Protein AF-A0A2V8GSB1-F1 (afdb_monomer)

Radius of gyration: 21.41 Å; Cα contacts (8 Å, |Δi|>4): 140; chains: 1; bounding box: 48×32×61 Å

Sequence (162 aa):
MVLPYHRTDVRKLPGDKEDLVLDALGRLAVAPGDYAVPHAGSQAGMRDPAFIAKATKGPLAFMTLAPGSAPSMGPSLGMWFIYCLLASICLGLMTWYIVGPGQPFSYVFHIAGFMAFLAYGGALPQMSIWYRRRWATTLKSLFDSVIYGAVTGAAFGWLWPQ

Secondary structure (DSSP, 8-state):
--SGGGGGSSPPPPHHHHHHHHHHHHHHTPPSEEEEES--SSTTGGG-HHHHHHHHHS--EEEEE--------HHHHHHHHHHHHHHHHHHHHHHHHHH-TT--HHHHHHHHHHHHHHHHHTTHHHHHHHH---HHHHHHHHHHHHHHHHHHHHHHHHS---

pLDDT: mean 94.84, std 4.61, range [59.75, 98.44]

Foldseek 3Di:
DVDCPCVPQDDDDDPVVVVVVVVVCVVVVDDFDKDWVPDLVDPVSVPDPVSVVRVVVDDTAIDGGDDDDDDDCVVVVVVVVVLVVVLLVVLLVVLCVVPNAPDALVVQLVSSLVSQLCSQQVCLVVCCVPRVRDVVSSVVSSVVSNVRSNVSSNVCSVPGHD

Structure (mmCIF, N/CA/C/O backbone):
data_AF-A0A2V8GSB1-F1
#
_entry.id   AF-A0A2V8GSB1-F1
#
loop_
_atom_site.group_PDB
_atom_site.id
_atom_site.type_symbol
_atom_site.label_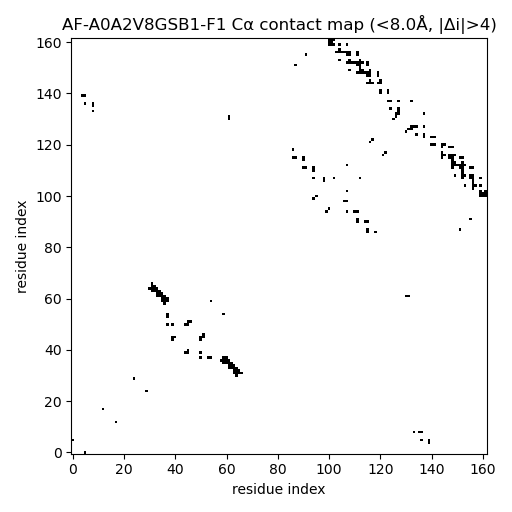atom_id
_atom_site.label_alt_id
_atom_site.label_comp_id
_atom_site.label_asym_id
_atom_site.label_entity_id
_atom_site.label_seq_id
_atom_site.pdbx_PDB_ins_code
_atom_site.Cartn_x
_atom_site.Cartn_y
_atom_site.Cartn_z
_atom_site.occupancy
_atom_site.B_iso_or_equiv
_atom_site.auth_seq_id
_atom_site.auth_comp_id
_atom_site.auth_asym_id
_atom_site.auth_atom_id
_atom_site.pdbx_PDB_model_num
ATOM 1 N N . MET A 1 1 ? -9.080 7.995 -4.048 1.00 59.75 1 MET A N 1
ATOM 2 C CA . MET A 1 1 ? -8.438 9.160 -3.407 1.00 59.75 1 MET A CA 1
ATOM 3 C C . MET A 1 1 ? -9.453 10.285 -3.337 1.00 59.75 1 MET A C 1
ATOM 5 O O . MET A 1 1 ? -9.700 10.931 -4.346 1.00 59.75 1 MET A O 1
ATOM 9 N N . VAL A 1 2 ? -10.103 10.458 -2.185 1.00 66.19 2 VAL A N 1
ATOM 10 C CA . VAL A 1 2 ? -11.072 11.553 -1.976 1.00 66.19 2 VAL A CA 1
ATOM 11 C C . VAL A 1 2 ? -10.340 12.896 -1.876 1.00 66.19 2 VAL A C 1
ATOM 13 O O . VAL A 1 2 ? -10.848 13.927 -2.305 1.00 66.19 2 VAL A O 1
ATOM 16 N N . LEU A 1 3 ? -9.103 12.868 -1.373 1.00 77.75 3 LEU A N 1
ATOM 17 C CA . LEU A 1 3 ? -8.285 14.052 -1.167 1.00 77.75 3 LEU A CA 1
ATOM 18 C C . LEU A 1 3 ? -7.387 14.332 -2.393 1.00 77.75 3 LEU A C 1
ATOM 20 O O . LEU A 1 3 ? -6.804 13.408 -2.973 1.00 77.75 3 LEU A O 1
ATOM 24 N N . PRO A 1 4 ? -7.245 15.604 -2.816 1.00 88.12 4 PRO A N 1
ATOM 25 C CA . PRO A 1 4 ? -6.633 15.958 -4.098 1.00 88.12 4 PRO A CA 1
ATOM 26 C C . PRO A 1 4 ? -5.105 15.808 -4.131 1.00 88.12 4 PRO A C 1
ATOM 28 O O . PRO A 1 4 ? -4.509 15.886 -5.206 1.00 88.12 4 PRO A O 1
ATOM 31 N N . TYR A 1 5 ? -4.443 15.574 -2.994 1.00 90.25 5 TYR A N 1
ATOM 32 C CA . TYR A 1 5 ? -2.980 15.500 -2.938 1.00 90.25 5 TYR A CA 1
ATOM 33 C C . TYR A 1 5 ? -2.386 14.256 -3.613 1.00 90.25 5 TYR A C 1
ATOM 35 O O . TYR A 1 5 ? -1.178 14.214 -3.848 1.00 90.25 5 TYR A O 1
ATOM 43 N N . HIS A 1 6 ? -3.208 13.288 -4.018 1.00 92.44 6 HIS A N 1
ATOM 44 C CA . HIS A 1 6 ? -2.775 12.123 -4.795 1.00 92.44 6 HIS A CA 1
ATOM 45 C C . HIS A 1 6 ? -2.749 12.339 -6.315 1.00 92.44 6 HIS A C 1
ATOM 47 O O . HIS A 1 6 ? -2.264 11.480 -7.047 1.00 92.44 6 HIS A O 1
ATOM 53 N N . ARG A 1 7 ? -3.188 13.503 -6.819 1.00 90.62 7 ARG A N 1
ATOM 54 C CA . ARG A 1 7 ? -3.173 13.824 -8.264 1.00 90.62 7 ARG A CA 1
ATOM 55 C C . ARG A 1 7 ? -1.790 13.712 -8.917 1.00 90.62 7 ARG A C 1
ATOM 57 O O . ARG A 1 7 ? -1.696 13.587 -10.129 1.00 90.62 7 ARG A O 1
ATOM 64 N N . THR A 1 8 ? -0.722 13.780 -8.123 1.00 90.94 8 THR A N 1
ATOM 65 C CA . THR A 1 8 ? 0.677 13.739 -8.583 1.00 90.94 8 THR A CA 1
ATOM 66 C C . THR A 1 8 ? 1.385 12.417 -8.289 1.00 90.94 8 THR A C 1
ATOM 68 O O . THR A 1 8 ? 2.612 12.337 -8.398 1.00 90.94 8 THR A O 1
ATOM 71 N N . ASP A 1 9 ? 0.640 11.388 -7.882 1.00 92.31 9 ASP A N 1
ATOM 72 C CA . ASP A 1 9 ? 1.213 10.083 -7.552 1.00 92.31 9 ASP A CA 1
ATOM 73 C C . ASP A 1 9 ? 1.620 9.292 -8.787 1.00 92.31 9 ASP A C 1
ATOM 75 O O . ASP A 1 9 ? 2.671 8.652 -8.795 1.00 92.31 9 ASP A O 1
ATOM 79 N N . VAL A 1 10 ? 0.811 9.389 -9.840 1.00 90.69 10 VAL A N 1
ATOM 80 C CA . VAL A 1 10 ? 1.119 8.852 -11.161 1.00 90.69 10 VAL A CA 1
ATOM 81 C C . VAL A 1 10 ? 1.433 10.032 -12.067 1.00 90.69 10 VAL A C 1
ATOM 83 O O . VAL A 1 10 ? 0.648 10.973 -12.181 1.00 90.69 10 VAL A O 1
ATOM 86 N N . ARG A 1 11 ? 2.618 10.020 -12.676 1.00 90.50 11 ARG A N 1
ATOM 87 C CA . ARG A 1 11 ? 3.040 11.087 -13.586 1.00 90.50 11 ARG A CA 1
ATOM 88 C C . ARG A 1 11 ? 2.522 10.792 -14.984 1.00 90.50 11 ARG A C 1
ATOM 90 O O . ARG A 1 11 ? 2.728 9.694 -15.488 1.00 90.50 11 ARG A O 1
ATOM 97 N N . LYS A 1 12 ? 1.930 11.802 -15.618 1.00 91.94 12 LYS A N 1
ATOM 98 C CA . LYS A 1 12 ? 1.620 11.757 -17.046 1.00 91.94 12 LYS A CA 1
ATOM 99 C C . LYS A 1 12 ? 2.923 11.717 -17.856 1.00 91.94 12 LYS A C 1
ATOM 101 O O . LYS A 1 12 ? 3.864 12.454 -17.539 1.00 91.94 12 LYS A O 1
ATOM 106 N N . LEU A 1 13 ? 2.974 10.872 -18.883 1.00 93.25 13 LEU A N 1
ATOM 107 C CA . LEU A 1 13 ? 4.030 10.931 -19.892 1.00 93.25 13 LEU A CA 1
ATOM 108 C C . LEU A 1 13 ? 3.836 12.174 -20.786 1.00 93.25 13 LEU A C 1
ATOM 110 O O . LEU A 1 13 ? 2.708 12.632 -20.969 1.00 93.25 13 LEU A O 1
ATOM 114 N N . PRO A 1 14 ? 4.911 12.766 -21.334 1.00 92.44 14 PRO A N 1
ATOM 115 C CA . PRO A 1 14 ? 4.780 13.744 -22.415 1.00 92.44 14 PRO A CA 1
ATOM 116 C C . PRO A 1 14 ? 3.960 13.156 -23.572 1.00 92.44 14 PRO A C 1
ATOM 118 O O . PRO A 1 14 ? 4.099 11.968 -23.852 1.00 92.44 14 PRO A O 1
ATOM 121 N N . GLY A 1 15 ? 3.104 13.963 -24.209 1.00 83.50 15 GLY A N 1
ATOM 122 C CA . GLY A 1 15 ? 2.068 13.461 -25.126 1.00 83.50 15 GLY A CA 1
ATOM 123 C C . GLY A 1 15 ? 2.613 12.624 -26.286 1.00 83.50 15 GLY A C 1
ATOM 124 O O . GLY A 1 15 ? 2.160 11.508 -26.496 1.00 83.50 15 GLY A O 1
ATOM 125 N N . ASP A 1 16 ? 3.666 13.102 -26.949 1.00 88.69 16 ASP A N 1
ATOM 126 C CA . ASP A 1 16 ? 4.372 12.379 -28.015 1.00 88.69 16 ASP A CA 1
ATOM 127 C C . ASP A 1 16 ? 4.934 11.021 -27.559 1.00 88.69 16 ASP A C 1
ATOM 129 O O . ASP A 1 16 ? 5.047 10.093 -28.353 1.00 88.69 16 ASP A O 1
ATOM 133 N N . LYS A 1 17 ? 5.266 10.875 -26.272 1.00 94.12 17 LYS A N 1
ATOM 134 C CA . LYS A 1 17 ? 5.811 9.636 -25.697 1.00 94.12 17 LYS A CA 1
ATOM 135 C C . LYS A 1 17 ? 4.731 8.674 -25.212 1.00 94.12 17 LYS A C 1
ATOM 137 O O . LYS A 1 17 ? 4.995 7.478 -25.159 1.00 94.12 17 LYS A O 1
ATOM 142 N N . GLU A 1 18 ? 3.561 9.174 -24.822 1.00 94.31 18 GLU A N 1
ATOM 143 C CA . GLU A 1 18 ? 2.437 8.352 -24.361 1.00 94.31 18 GLU A CA 1
ATOM 144 C C . GLU A 1 18 ? 1.945 7.438 -25.489 1.00 94.31 18 GLU A C 1
ATOM 146 O O . GLU A 1 18 ? 1.948 6.216 -25.330 1.00 94.31 18 GLU A O 1
ATOM 151 N N . ASP A 1 19 ? 1.658 8.018 -26.657 1.00 93.81 19 ASP A N 1
ATOM 152 C CA . ASP A 1 19 ? 1.192 7.271 -27.828 1.00 93.81 19 ASP A CA 1
ATOM 153 C C . ASP A 1 19 ? 2.249 6.281 -28.334 1.00 93.81 19 ASP A C 1
ATOM 155 O O . ASP A 1 19 ? 1.924 5.138 -28.652 1.00 93.81 19 ASP A O 1
ATOM 159 N N . LEU A 1 20 ? 3.531 6.672 -28.336 1.00 95.25 20 LEU A N 1
ATOM 160 C CA . LEU A 1 20 ? 4.634 5.781 -28.714 1.00 95.25 20 LEU A CA 1
ATOM 161 C C . LEU A 1 20 ? 4.755 4.567 -27.783 1.00 95.25 20 LEU A C 1
ATOM 163 O O . LEU A 1 20 ? 5.029 3.461 -28.247 1.00 95.25 20 LEU A O 1
ATOM 167 N N . VAL A 1 21 ? 4.564 4.752 -26.473 1.00 94.06 21 VAL A N 1
ATOM 168 C CA . VAL A 1 21 ? 4.600 3.644 -25.506 1.00 94.06 21 VAL A CA 1
ATOM 169 C C . VAL A 1 21 ? 3.400 2.719 -25.702 1.00 94.06 21 VAL A C 1
ATOM 171 O O . VAL A 1 21 ? 3.578 1.501 -25.706 1.00 94.06 21 VAL A O 1
ATOM 174 N N . LEU A 1 22 ? 2.199 3.273 -25.892 1.00 92.44 22 LEU A N 1
ATOM 175 C CA . LEU A 1 22 ? 0.986 2.485 -26.118 1.00 92.44 22 LEU A CA 1
ATOM 176 C C . LEU A 1 22 ? 1.065 1.671 -27.415 1.00 92.44 22 LEU A C 1
ATOM 178 O O . LEU A 1 22 ? 0.799 0.469 -27.395 1.00 92.44 22 LEU A O 1
ATOM 182 N N . ASP A 1 23 ? 1.484 2.293 -28.518 1.00 93.50 23 ASP A N 1
ATOM 183 C CA . ASP A 1 23 ? 1.664 1.624 -29.809 1.00 93.50 23 ASP A CA 1
ATOM 184 C C . ASP A 1 23 ? 2.729 0.520 -29.726 1.00 93.50 23 ASP A C 1
ATOM 186 O O . ASP A 1 23 ? 2.488 -0.602 -30.172 1.00 93.50 23 ASP A O 1
ATOM 190 N N . ALA A 1 24 ? 3.870 0.776 -29.075 1.00 94.25 24 ALA A N 1
ATOM 191 C CA . ALA A 1 24 ? 4.904 -0.239 -28.887 1.00 94.25 24 ALA A CA 1
ATOM 192 C C . ALA A 1 24 ? 4.410 -1.437 -28.059 1.00 94.25 24 ALA A C 1
ATOM 194 O O . ALA A 1 24 ? 4.621 -2.582 -28.460 1.00 94.25 24 ALA A O 1
ATOM 195 N N . LEU A 1 25 ? 3.734 -1.201 -26.928 1.00 93.25 25 LEU A N 1
ATOM 196 C CA . LEU A 1 25 ? 3.184 -2.276 -26.092 1.00 93.25 25 LEU A CA 1
ATOM 197 C C . LEU A 1 25 ? 2.105 -3.079 -26.831 1.00 93.25 25 LEU A C 1
ATOM 199 O O . LEU A 1 25 ? 2.086 -4.305 -26.727 1.00 93.25 25 LEU A O 1
ATOM 203 N N . GLY A 1 26 ? 1.259 -2.403 -27.615 1.00 91.44 26 GLY A N 1
ATOM 204 C CA . GLY A 1 26 ? 0.250 -3.041 -28.458 1.00 91.44 26 GLY A CA 1
ATOM 205 C C . GLY A 1 26 ? 0.867 -3.918 -29.549 1.00 91.44 26 GLY A C 1
ATOM 206 O O . GLY A 1 26 ? 0.489 -5.079 -29.686 1.00 91.44 26 GLY A O 1
ATOM 207 N N . ARG A 1 27 ? 1.867 -3.404 -30.280 1.00 95.31 27 ARG A N 1
ATOM 208 C CA . ARG A 1 27 ? 2.577 -4.148 -31.339 1.00 95.31 27 ARG A CA 1
ATOM 209 C C . ARG A 1 27 ? 3.349 -5.349 -30.809 1.00 95.31 27 ARG A C 1
ATOM 211 O O . ARG A 1 27 ? 3.380 -6.387 -31.460 1.00 95.31 27 ARG A O 1
ATOM 218 N N . LEU A 1 28 ? 3.984 -5.204 -29.646 1.00 95.19 28 LEU A N 1
ATOM 219 C CA . LEU A 1 28 ? 4.719 -6.289 -28.994 1.00 95.19 28 LEU A CA 1
ATOM 220 C C . LEU A 1 28 ? 3.790 -7.331 -28.357 1.00 95.19 28 LEU A C 1
ATOM 222 O O . LEU A 1 28 ? 4.275 -8.391 -27.968 1.00 95.19 28 LEU A O 1
ATOM 226 N N . ALA A 1 29 ? 2.487 -7.035 -28.249 1.00 92.12 29 ALA A N 1
ATOM 227 C CA . ALA A 1 29 ? 1.466 -7.913 -27.684 1.00 92.12 29 ALA A CA 1
ATOM 228 C C . ALA A 1 29 ? 1.872 -8.502 -26.318 1.00 92.12 29 ALA A C 1
ATOM 230 O O . ALA A 1 29 ? 1.669 -9.687 -26.045 1.00 92.12 29 ALA A O 1
ATOM 231 N N . VAL A 1 30 ? 2.469 -7.672 -25.454 1.00 91.75 30 VAL A N 1
ATOM 232 C CA . VAL A 1 30 ? 2.860 -8.097 -24.103 1.00 91.75 30 VAL A CA 1
ATOM 233 C C . VAL A 1 30 ? 1.594 -8.370 -23.294 1.00 91.75 30 VAL A C 1
ATOM 235 O O . VAL A 1 30 ? 0.724 -7.506 -23.180 1.00 91.75 30 VAL A O 1
ATOM 238 N N . ALA A 1 31 ? 1.481 -9.579 -22.747 1.00 93.94 31 ALA A N 1
ATOM 239 C CA . ALA A 1 31 ? 0.321 -9.977 -21.959 1.00 93.94 31 ALA A CA 1
ATOM 240 C C . ALA A 1 31 ? 0.178 -9.130 -20.673 1.00 93.94 31 ALA A C 1
ATOM 242 O O . ALA A 1 31 ? 1.163 -8.587 -20.170 1.00 93.94 31 ALA A O 1
ATOM 243 N N . PRO A 1 32 ? -1.036 -9.023 -20.102 1.00 95.75 32 PRO A N 1
ATOM 244 C CA . PRO A 1 32 ? -1.217 -8.475 -18.762 1.00 95.75 32 PRO A CA 1
ATOM 245 C C . PRO A 1 32 ? -0.385 -9.235 -17.720 1.00 95.75 32 PRO A C 1
ATOM 247 O O . PRO A 1 32 ? -0.303 -10.463 -17.763 1.00 95.75 32 PRO A O 1
ATOM 250 N N . GLY A 1 33 ? 0.202 -8.511 -16.769 1.00 96.56 33 GLY A N 1
ATOM 251 C CA . GLY A 1 33 ? 1.069 -9.087 -15.743 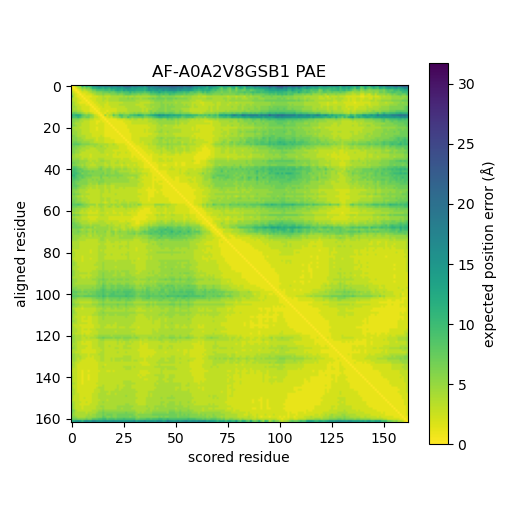1.00 96.56 33 GLY A CA 1
ATOM 252 C C . GLY A 1 33 ? 2.024 -8.079 -15.111 1.00 96.56 33 GLY A C 1
ATOM 253 O O . GLY A 1 33 ? 2.018 -6.895 -15.454 1.00 96.56 33 GLY A O 1
ATOM 254 N N . ASP A 1 34 ? 2.857 -8.570 -14.196 1.00 96.62 34 ASP A N 1
ATOM 255 C CA . ASP A 1 34 ? 3.897 -7.796 -13.521 1.00 96.62 34 ASP A CA 1
ATOM 256 C C . ASP A 1 34 ? 5.274 -8.115 -14.104 1.00 96.62 34 ASP A C 1
ATOM 258 O O . ASP A 1 34 ? 5.688 -9.272 -14.192 1.00 96.62 34 ASP A O 1
ATOM 262 N N . TYR A 1 35 ? 6.003 -7.071 -14.488 1.00 95.50 35 TYR A N 1
ATOM 263 C CA . TYR A 1 35 ? 7.269 -7.188 -15.197 1.00 95.50 35 TYR A CA 1
ATOM 264 C C . TYR A 1 35 ? 8.356 -6.347 -14.537 1.00 95.50 35 TYR A C 1
ATOM 266 O O . TYR A 1 35 ? 8.128 -5.204 -14.138 1.00 95.50 35 TYR A O 1
ATOM 274 N N . ALA A 1 36 ? 9.574 -6.890 -14.511 1.00 95.62 36 ALA A N 1
ATOM 275 C CA . ALA A 1 36 ? 10.796 -6.117 -14.323 1.00 95.62 36 ALA A CA 1
ATOM 276 C C . ALA A 1 36 ? 11.555 -6.057 -15.651 1.00 95.62 36 ALA A C 1
ATOM 278 O O . ALA A 1 36 ? 11.685 -7.065 -16.343 1.00 95.62 36 ALA A O 1
ATOM 279 N N . VAL A 1 37 ? 12.078 -4.893 -16.020 1.00 94.69 37 VAL A N 1
ATOM 280 C CA . VAL A 1 37 ? 12.854 -4.723 -17.252 1.00 94.69 37 VAL A CA 1
ATOM 281 C C . VAL A 1 37 ? 14.144 -3.967 -16.928 1.00 94.69 37 VAL A C 1
ATOM 283 O O . VAL A 1 37 ? 14.053 -2.807 -16.527 1.00 94.69 37 VAL A O 1
ATOM 286 N N . PRO A 1 38 ? 15.332 -4.589 -17.099 1.00 95.50 38 PRO A N 1
ATOM 287 C CA . PRO A 1 38 ? 15.540 -6.011 -17.412 1.00 95.50 38 PRO A CA 1
ATOM 288 C C . PRO A 1 38 ? 15.164 -6.948 -16.244 1.00 95.50 38 PRO A C 1
ATOM 290 O O . PRO A 1 38 ? 15.272 -6.570 -15.080 1.00 95.50 38 PRO A O 1
ATOM 293 N N . HIS A 1 39 ? 14.788 -8.194 -16.558 1.00 95.56 39 HIS A N 1
ATOM 294 C CA . HIS A 1 39 ? 14.555 -9.266 -15.581 1.00 95.56 39 HIS A CA 1
ATOM 295 C C . HIS A 1 39 ? 15.745 -10.237 -15.556 1.00 95.56 39 HIS A C 1
ATOM 297 O O . HIS A 1 39 ? 16.204 -10.668 -16.612 1.00 95.56 39 HIS A O 1
ATOM 303 N N . ALA A 1 40 ? 16.230 -10.601 -14.367 1.00 94.88 40 ALA A N 1
ATOM 304 C CA . ALA A 1 40 ? 17.400 -11.474 -14.206 1.00 94.88 40 ALA A CA 1
ATOM 305 C C . ALA A 1 40 ? 17.108 -12.970 -14.439 1.00 94.88 40 ALA A C 1
ATOM 307 O O . ALA A 1 40 ? 18.028 -13.768 -14.583 1.00 94.88 40 ALA A O 1
ATOM 308 N N . GLY A 1 41 ? 15.836 -13.378 -14.427 1.00 95.06 41 GLY A N 1
ATOM 309 C CA . GLY A 1 41 ? 15.389 -14.766 -14.633 1.00 95.06 41 GLY A CA 1
ATOM 310 C C . GLY A 1 41 ? 15.619 -15.689 -13.433 1.00 95.06 41 GLY A C 1
ATOM 311 O O . GLY A 1 41 ? 14.825 -16.589 -13.191 1.00 95.06 41 GLY A O 1
ATOM 312 N N . SER A 1 42 ? 16.669 -15.448 -12.651 1.00 95.69 42 SER A N 1
ATOM 313 C CA . SER A 1 42 ? 16.981 -16.173 -11.421 1.00 95.69 42 SER A CA 1
ATOM 314 C C . SER A 1 42 ? 17.854 -15.327 -10.493 1.00 95.69 42 SER A C 1
ATOM 316 O O . SER A 1 42 ? 18.425 -14.312 -10.899 1.00 95.69 42 SER A O 1
ATOM 318 N N . GLN A 1 43 ? 18.021 -15.780 -9.248 1.00 93.00 43 GLN A N 1
ATOM 319 C CA . GLN A 1 43 ? 18.960 -15.167 -8.307 1.00 93.00 43 GLN A CA 1
ATOM 320 C C . GLN A 1 43 ? 20.411 -15.211 -8.823 1.00 93.00 43 GLN A C 1
ATOM 322 O O . GLN A 1 43 ? 21.167 -14.266 -8.608 1.00 93.00 43 GLN A O 1
ATOM 327 N N . ALA A 1 44 ? 20.798 -16.277 -9.535 1.00 95.38 44 ALA A N 1
ATOM 328 C CA . ALA A 1 44 ? 22.122 -16.384 -10.147 1.00 95.38 44 ALA A CA 1
ATOM 329 C C . ALA A 1 44 ? 22.309 -15.350 -11.271 1.00 95.38 44 ALA A C 1
ATOM 331 O O . ALA A 1 44 ? 23.342 -14.684 -11.323 1.00 95.38 44 ALA A O 1
ATOM 332 N N . GLY A 1 45 ? 21.280 -15.143 -12.101 1.00 96.12 45 GLY A N 1
ATOM 333 C CA . GLY A 1 45 ? 21.298 -14.155 -13.184 1.00 96.12 45 GLY A CA 1
ATOM 334 C C . GLY A 1 45 ? 21.482 -12.712 -12.703 1.00 96.12 45 GLY A C 1
ATOM 335 O O . GLY A 1 45 ? 22.003 -11.884 -13.439 1.00 96.12 45 GLY A O 1
ATOM 336 N N . MET A 1 46 ? 21.154 -12.399 -11.442 1.00 93.88 46 MET A N 1
ATOM 337 C CA . MET A 1 46 ? 21.399 -11.063 -10.876 1.00 93.88 46 MET A CA 1
ATOM 338 C C . MET A 1 46 ? 22.889 -10.723 -10.748 1.00 93.88 46 MET A C 1
ATOM 340 O O . MET A 1 46 ? 23.234 -9.548 -10.630 1.00 93.88 46 MET A O 1
ATOM 344 N N . ARG A 1 47 ? 23.765 -11.735 -10.745 1.00 96.00 47 ARG A N 1
ATOM 345 C CA . ARG A 1 47 ? 25.225 -11.576 -10.668 1.00 96.00 47 ARG A CA 1
ATOM 346 C C . ARG A 1 47 ? 25.903 -11.636 -12.035 1.00 96.00 47 ARG A C 1
ATOM 348 O O . ARG A 1 47 ? 27.110 -11.428 -12.103 1.00 96.00 47 ARG A O 1
ATOM 355 N N . ASP A 1 48 ? 25.155 -11.926 -13.099 1.00 97.25 48 ASP A N 1
ATOM 356 C CA . ASP A 1 48 ? 25.693 -11.979 -14.455 1.00 97.25 48 ASP A CA 1
ATOM 357 C C . ASP A 1 48 ? 26.167 -10.575 -14.884 1.00 97.25 48 ASP A C 1
ATOM 359 O O . ASP A 1 48 ? 25.362 -9.633 -14.893 1.00 97.25 48 ASP A O 1
ATOM 363 N N . PRO A 1 49 ? 27.448 -10.404 -15.267 1.00 97.56 49 PRO A N 1
ATOM 364 C CA . PRO A 1 49 ? 27.961 -9.139 -15.781 1.00 97.56 49 PRO A CA 1
ATOM 365 C C . PRO A 1 49 ? 27.139 -8.567 -16.943 1.00 97.56 49 PRO A C 1
ATOM 367 O O . PRO A 1 49 ? 26.988 -7.348 -17.032 1.00 97.56 49 PRO A O 1
ATOM 370 N N . ALA A 1 50 ? 26.560 -9.411 -17.805 1.00 96.31 50 ALA A N 1
ATOM 371 C CA . ALA A 1 50 ? 25.723 -8.957 -18.914 1.00 96.31 50 ALA A CA 1
ATOM 372 C C . ALA A 1 50 ? 24.397 -8.355 -18.421 1.00 96.31 50 ALA A C 1
ATOM 374 O O . ALA A 1 50 ? 23.976 -7.293 -18.896 1.00 96.31 50 ALA A O 1
ATOM 375 N N . PHE A 1 51 ? 23.761 -8.986 -17.428 1.00 96.81 51 PHE A N 1
ATOM 376 C CA . PHE A 1 51 ? 22.580 -8.431 -16.768 1.00 96.81 51 PHE A CA 1
ATOM 377 C C . PHE A 1 51 ? 22.908 -7.107 -16.069 1.00 96.81 51 PHE A C 1
ATOM 379 O O . PHE A 1 51 ? 22.197 -6.121 -16.272 1.00 96.81 51 PHE A O 1
ATOM 386 N N . ILE A 1 52 ? 24.008 -7.051 -15.310 1.00 96.88 52 ILE A N 1
ATOM 387 C CA . ILE A 1 52 ? 24.454 -5.837 -14.611 1.00 96.88 52 ILE A CA 1
ATOM 388 C C . ILE A 1 52 ? 24.723 -4.706 -15.607 1.00 96.88 52 ILE A C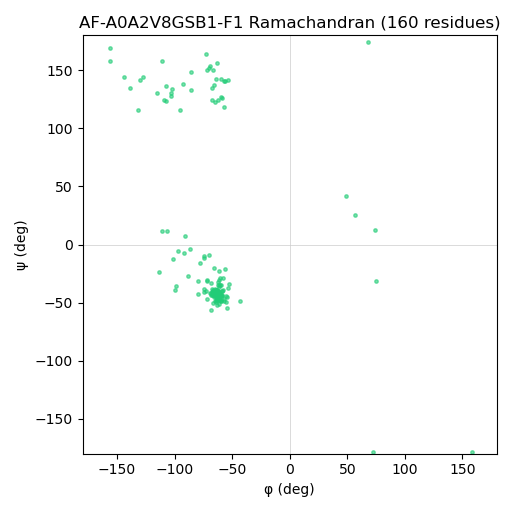 1
ATOM 390 O O . ILE A 1 52 ? 24.269 -3.582 -15.386 1.00 96.88 52 ILE A O 1
ATOM 394 N N . ALA A 1 53 ? 25.394 -4.986 -16.727 1.00 97.38 53 ALA A N 1
ATOM 395 C CA . ALA A 1 53 ? 25.651 -4.000 -17.773 1.00 97.38 53 ALA A CA 1
ATOM 396 C C . ALA A 1 53 ? 24.343 -3.480 -18.393 1.00 97.38 53 ALA A C 1
ATOM 398 O O . ALA A 1 53 ? 24.167 -2.270 -18.551 1.00 97.38 53 ALA A O 1
ATOM 399 N N . LYS A 1 54 ? 23.386 -4.374 -18.683 1.00 97.06 54 LYS A N 1
ATOM 400 C CA . LYS A 1 54 ? 22.068 -4.005 -19.224 1.00 97.06 54 LYS A CA 1
ATOM 401 C C . LYS A 1 54 ? 21.253 -3.166 -18.235 1.00 97.06 54 LYS A C 1
ATOM 403 O O . LYS A 1 54 ? 20.681 -2.154 -18.631 1.00 97.06 54 LYS A O 1
ATOM 408 N N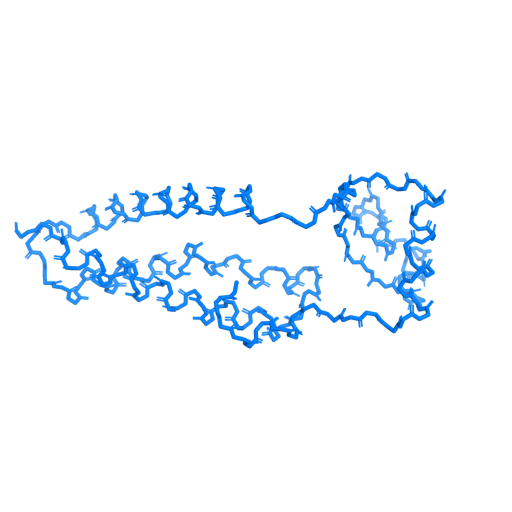 . ALA A 1 55 ? 21.223 -3.552 -16.960 1.00 95.75 55 ALA A N 1
ATOM 409 C CA . ALA A 1 55 ? 20.519 -2.822 -15.906 1.00 95.75 55 ALA A CA 1
ATOM 410 C C . ALA A 1 55 ? 21.157 -1.451 -15.629 1.00 95.75 55 ALA A C 1
ATOM 412 O O . ALA A 1 55 ? 20.438 -0.470 -15.452 1.00 95.75 55 ALA A O 1
ATOM 413 N N . THR A 1 56 ? 22.491 -1.376 -15.651 1.00 96.25 56 THR A N 1
ATOM 414 C CA . THR A 1 56 ? 23.255 -0.128 -15.491 1.00 96.25 56 THR A CA 1
ATOM 415 C C . THR A 1 56 ? 23.021 0.829 -16.657 1.00 96.25 56 THR A C 1
ATOM 417 O O . THR A 1 56 ? 22.830 2.021 -16.431 1.00 96.25 56 THR A O 1
ATOM 420 N N . LYS A 1 57 ? 22.978 0.323 -17.900 1.00 97.25 57 LYS A N 1
ATOM 421 C CA . LYS A 1 57 ? 22.615 1.126 -19.081 1.00 97.25 57 LYS A CA 1
ATOM 422 C C . LYS A 1 57 ? 21.187 1.672 -18.974 1.00 97.25 57 LYS A C 1
ATOM 424 O O . LYS A 1 57 ? 20.929 2.803 -19.379 1.00 97.25 57 LYS A O 1
ATOM 429 N N . GLY A 1 58 ? 20.287 0.875 -18.402 1.00 93.75 58 GLY A N 1
ATOM 430 C CA . GLY A 1 58 ? 18.926 1.267 -18.073 1.00 93.75 58 GLY A CA 1
ATOM 431 C C . GLY A 1 58 ? 17.991 1.430 -19.284 1.00 93.75 58 GLY A C 1
ATOM 432 O O . GLY A 1 58 ? 18.391 1.202 -20.429 1.00 93.75 58 GLY A O 1
ATOM 433 N N . PRO A 1 59 ? 16.729 1.822 -19.030 1.00 93.44 59 PRO A N 1
ATOM 434 C CA . PRO A 1 59 ? 16.144 2.020 -17.701 1.00 93.44 59 PRO A CA 1
ATOM 435 C C . PRO A 1 59 ? 15.938 0.693 -16.949 1.00 93.44 59 PRO A C 1
ATOM 437 O O . PRO A 1 59 ? 15.732 -0.347 -17.567 1.00 93.44 59 PRO A O 1
ATOM 440 N N . LEU A 1 60 ? 15.972 0.747 -15.613 1.00 93.44 60 LEU A N 1
ATOM 441 C CA . LEU A 1 60 ? 15.441 -0.318 -14.758 1.00 93.44 60 LEU A CA 1
ATOM 442 C C . LEU A 1 60 ? 14.012 0.058 -14.357 1.00 93.44 60 LEU A C 1
ATOM 444 O O . LEU A 1 60 ? 13.813 1.057 -13.662 1.00 93.44 60 LEU A O 1
ATOM 448 N N . ALA A 1 61 ? 13.038 -0.734 -14.791 1.00 94.12 61 ALA A N 1
ATOM 449 C CA . ALA A 1 61 ? 11.620 -0.475 -14.583 1.00 94.12 61 ALA A CA 1
ATOM 450 C C . ALA A 1 61 ? 10.912 -1.682 -13.962 1.00 94.12 61 ALA A C 1
ATOM 452 O O . ALA A 1 61 ? 11.205 -2.822 -14.312 1.00 94.12 61 ALA A O 1
ATOM 453 N N . PHE A 1 62 ? 9.948 -1.401 -13.088 1.00 95.44 62 PHE A N 1
ATOM 454 C CA . PHE A 1 62 ? 8.923 -2.344 -12.653 1.00 95.44 62 PHE A CA 1
ATOM 455 C C . PHE A 1 62 ? 7.580 -1.812 -13.140 1.00 95.44 62 PHE A C 1
ATOM 457 O O . PHE A 1 62 ? 7.296 -0.625 -12.962 1.00 95.44 62 PHE A O 1
ATOM 464 N N . MET A 1 63 ? 6.786 -2.653 -13.790 1.00 93.94 63 MET A N 1
ATOM 465 C CA . MET A 1 63 ? 5.526 -2.239 -14.398 1.00 93.94 63 MET A CA 1
ATOM 466 C C . MET A 1 63 ? 4.473 -3.331 -14.278 1.00 93.94 63 MET A C 1
ATOM 468 O O . MET A 1 63 ? 4.782 -4.511 -14.416 1.00 93.94 63 MET A O 1
ATOM 472 N N . THR A 1 64 ? 3.233 -2.903 -14.077 1.00 95.56 64 THR A N 1
ATOM 473 C CA . THR A 1 64 ? 2.047 -3.755 -14.121 1.00 95.56 64 THR A CA 1
ATOM 474 C C . THR A 1 64 ? 1.267 -3.394 -15.376 1.00 95.56 64 THR A C 1
ATOM 476 O O . THR A 1 64 ? 0.925 -2.226 -15.577 1.00 95.56 64 THR A O 1
ATOM 479 N N . LEU A 1 65 ? 0.993 -4.383 -16.219 1.00 94.94 65 LEU A N 1
ATOM 480 C CA . LEU A 1 65 ? 0.147 -4.249 -17.398 1.00 94.94 65 LEU A CA 1
ATOM 481 C C . LEU A 1 65 ? -1.219 -4.862 -17.103 1.00 94.94 65 LEU A C 1
ATOM 483 O O . LEU A 1 65 ? -1.314 -5.992 -16.629 1.00 94.94 65 LEU A O 1
ATOM 487 N N . ALA A 1 66 ? -2.275 -4.113 -17.401 1.00 92.81 66 ALA A N 1
ATOM 488 C CA . ALA A 1 66 ? -3.654 -4.558 -17.261 1.00 92.81 66 ALA A CA 1
ATOM 489 C C . ALA A 1 66 ? -4.301 -4.733 -18.645 1.00 92.81 66 ALA A C 1
ATOM 491 O O . ALA A 1 66 ? -3.850 -4.107 -19.610 1.00 92.81 66 ALA A O 1
ATOM 492 N N . PRO A 1 67 ? -5.370 -5.541 -18.764 1.00 90.88 67 PRO A N 1
ATOM 493 C CA . PRO A 1 67 ? -6.158 -5.595 -19.988 1.00 90.88 67 PRO A CA 1
ATOM 494 C C . PRO A 1 67 ? -6.703 -4.212 -20.367 1.00 90.88 67 PRO A C 1
ATOM 496 O O . PRO A 1 67 ? -7.164 -3.454 -19.506 1.00 90.88 67 PRO A O 1
ATOM 499 N N . GLY A 1 68 ? -6.699 -3.904 -21.666 1.00 89.88 68 GLY A N 1
ATOM 500 C CA . GLY A 1 68 ? -7.340 -2.699 -22.188 1.00 89.88 68 GLY A CA 1
ATOM 501 C C . GLY A 1 68 ? -8.833 -2.694 -21.856 1.00 89.88 68 GLY A C 1
ATOM 502 O O . GLY A 1 68 ? -9.538 -3.665 -22.122 1.00 89.88 68 GLY A O 1
ATOM 503 N N . SER A 1 69 ? -9.316 -1.614 -21.243 1.00 89.38 69 SER A N 1
ATOM 504 C CA . SER A 1 69 ? -10.718 -1.468 -20.844 1.00 89.38 69 SER A CA 1
ATOM 505 C C . SER A 1 69 ? -11.111 0.003 -20.719 1.00 89.38 69 SER A C 1
ATOM 507 O O . SER A 1 69 ? -10.261 0.878 -20.541 1.00 89.38 69 SER A O 1
ATOM 509 N N . ALA A 1 70 ? -12.414 0.281 -20.812 1.00 92.62 70 ALA A N 1
ATOM 510 C CA . ALA A 1 70 ? -12.937 1.593 -20.455 1.00 92.62 70 ALA A CA 1
ATOM 511 C C . ALA A 1 70 ? -12.716 1.849 -18.949 1.00 92.62 70 ALA A C 1
ATOM 513 O O . ALA A 1 70 ? -12.883 0.919 -18.152 1.00 92.62 70 ALA A O 1
ATOM 514 N N . PRO A 1 71 ? -12.386 3.086 -18.528 1.00 88.75 71 PRO A N 1
ATOM 515 C CA . PRO A 1 71 ? -12.187 3.393 -17.117 1.00 88.75 71 PRO A CA 1
ATOM 516 C C . PRO A 1 71 ? -13.430 3.052 -16.287 1.00 88.75 71 PRO A C 1
ATOM 518 O O 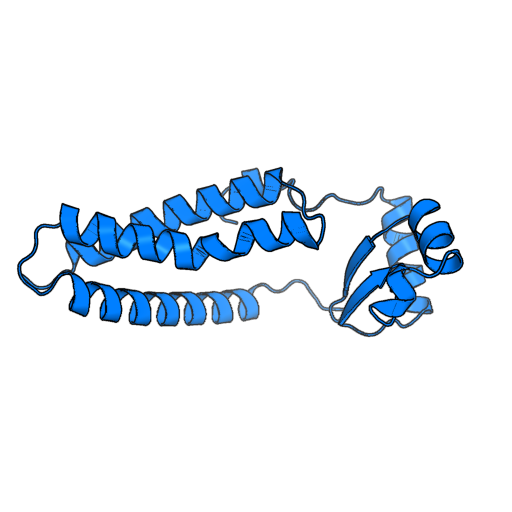. PRO A 1 71 ? -14.501 3.623 -16.485 1.00 88.75 71 PRO A O 1
ATOM 521 N N . SER A 1 72 ? -13.283 2.136 -15.331 1.00 92.81 72 SER A N 1
ATOM 522 C CA . SER A 1 72 ? -14.333 1.781 -14.377 1.00 92.81 72 SER A CA 1
ATOM 523 C C . SER A 1 72 ? -13.745 1.607 -12.985 1.00 92.81 72 SER A C 1
ATOM 525 O O . SER A 1 72 ? -12.709 0.970 -12.804 1.00 92.81 72 SER A O 1
ATOM 527 N N . MET A 1 73 ? -14.421 2.176 -11.988 1.00 91.56 73 MET A N 1
ATOM 528 C CA . MET A 1 73 ? -14.035 2.053 -10.579 1.00 91.56 73 MET A CA 1
ATOM 529 C C . MET A 1 73 ? -14.873 1.025 -9.812 1.00 91.56 73 MET A C 1
ATOM 531 O O . MET A 1 73 ? -14.501 0.660 -8.700 1.00 91.56 73 MET A O 1
ATOM 535 N N . GLY A 1 74 ? -15.988 0.554 -10.383 1.00 94.25 74 GLY A N 1
ATOM 536 C CA . GLY A 1 74 ? -16.966 -0.293 -9.688 1.00 94.25 74 GLY A CA 1
ATOM 537 C C . GLY A 1 74 ? -16.357 -1.553 -9.058 1.00 94.25 74 GLY A C 1
ATOM 538 O O . GLY A 1 74 ? -16.476 -1.722 -7.844 1.00 94.25 74 GLY A O 1
ATOM 539 N N . PRO A 1 75 ? -15.644 -2.401 -9.827 1.00 93.62 75 PRO A N 1
ATOM 540 C CA . PRO A 1 75 ? -15.019 -3.611 -9.289 1.00 93.62 75 PRO A CA 1
ATOM 541 C C . PRO A 1 75 ? -14.022 -3.323 -8.161 1.00 93.62 75 PRO A C 1
ATOM 543 O O . PRO A 1 75 ? -14.052 -3.979 -7.122 1.00 93.62 75 PRO A O 1
ATOM 546 N N . SER A 1 76 ? -13.178 -2.300 -8.327 1.00 93.75 76 SER A N 1
ATOM 547 C CA . SER A 1 76 ? -12.194 -1.900 -7.316 1.00 93.75 76 SER A CA 1
ATOM 548 C C . SER A 1 76 ? -12.851 -1.417 -6.025 1.00 93.75 76 SER A C 1
ATOM 550 O O . SER A 1 76 ? -12.378 -1.752 -4.944 1.00 93.75 76 SER A O 1
ATOM 552 N N . LEU A 1 77 ? -13.954 -0.667 -6.115 1.00 95.38 77 LEU A N 1
ATOM 553 C CA . LEU A 1 77 ? -14.712 -0.219 -4.944 1.00 95.38 77 LEU A CA 1
ATOM 554 C C . LEU A 1 77 ? -15.401 -1.385 -4.223 1.00 95.38 77 LEU A C 1
ATOM 556 O O . LEU A 1 77 ? -15.405 -1.417 -2.995 1.00 95.38 77 LEU A O 1
ATOM 560 N N . GLY A 1 78 ? -15.928 -2.362 -4.967 1.00 97.50 78 GLY A N 1
ATOM 561 C CA . GLY A 1 78 ? -16.485 -3.587 -4.389 1.00 97.50 78 GLY A CA 1
ATOM 562 C C . GLY A 1 78 ? -15.433 -4.407 -3.638 1.00 97.50 78 GLY A C 1
ATOM 563 O O . GLY A 1 78 ? -15.641 -4.769 -2.481 1.00 97.50 78 GLY A O 1
ATOM 564 N N . MET A 1 79 ? -14.266 -4.635 -4.253 1.00 97.25 79 MET A N 1
ATOM 565 C CA . MET A 1 79 ? -13.140 -5.312 -3.594 1.00 97.25 79 MET A CA 1
ATOM 566 C C . MET A 1 79 ? -12.648 -4.541 -2.365 1.00 97.25 79 MET A C 1
ATOM 568 O O . MET A 1 79 ? -12.380 -5.146 -1.330 1.00 97.25 79 MET A O 1
ATOM 572 N N . TRP A 1 80 ? -12.580 -3.209 -2.452 1.00 96.31 80 TRP A N 1
ATOM 573 C CA . TRP A 1 80 ? -12.207 -2.352 -1.328 1.00 96.31 80 TRP A CA 1
ATOM 574 C C . TRP A 1 80 ? -13.184 -2.474 -0.156 1.00 96.31 80 TRP A C 1
ATOM 576 O O . TRP A 1 80 ? -12.756 -2.617 0.984 1.00 96.31 80 TRP A O 1
ATOM 586 N N . PHE A 1 81 ? -14.491 -2.482 -0.425 1.00 96.81 81 PHE A N 1
ATOM 587 C CA . PHE A 1 81 ? -15.510 -2.674 0.606 1.00 96.81 81 PHE A CA 1
ATOM 588 C C . PHE A 1 81 ? -15.359 -4.022 1.325 1.00 96.81 81 PHE A C 1
ATOM 590 O O . PHE A 1 81 ? -15.331 -4.061 2.556 1.00 96.81 81 PHE A O 1
ATOM 597 N N . ILE A 1 82 ? -15.204 -5.116 0.569 1.00 98.19 82 ILE A N 1
ATOM 598 C CA . ILE A 1 82 ? -14.998 -6.460 1.135 1.00 98.19 82 ILE A CA 1
ATOM 599 C C . ILE A 1 82 ? -13.728 -6.488 1.990 1.00 98.19 82 ILE A C 1
ATOM 601 O O . ILE A 1 82 ? -13.740 -7.010 3.104 1.00 98.19 82 ILE A O 1
ATOM 605 N N . TYR A 1 83 ? -12.645 -5.890 1.497 1.00 97.12 83 TYR A N 1
ATOM 606 C CA . TYR A 1 83 ? -11.392 -5.778 2.233 1.00 97.12 83 TYR A CA 1
ATOM 607 C C . TYR A 1 83 ? -11.563 -5.016 3.558 1.00 97.12 83 TYR A C 1
ATOM 609 O O . TYR A 1 83 ? -11.145 -5.521 4.599 1.00 97.12 83 TYR A O 1
ATOM 617 N N . CYS A 1 84 ? -12.233 -3.858 3.551 1.00 96.50 84 CYS A N 1
ATOM 618 C CA . CYS A 1 84 ? -12.523 -3.099 4.771 1.00 96.50 84 CYS A CA 1
ATOM 619 C C . CYS A 1 84 ? -13.348 -3.918 5.775 1.00 96.50 84 CYS A C 1
ATOM 621 O O . CYS A 1 84 ? -13.074 -3.864 6.975 1.00 96.50 84 CYS A O 1
ATOM 623 N N . LEU A 1 85 ? -14.329 -4.697 5.305 1.00 97.50 85 LEU A N 1
ATOM 624 C CA . LEU A 1 85 ? -15.145 -5.559 6.162 1.00 97.50 85 LEU A CA 1
ATOM 625 C C . LEU A 1 85 ? -14.301 -6.657 6.822 1.00 97.50 85 LEU A C 1
ATOM 627 O O . LEU A 1 85 ? -14.350 -6.813 8.039 1.00 97.50 85 LEU A O 1
ATOM 631 N N . LEU A 1 86 ? -13.496 -7.380 6.039 1.00 98.06 86 LEU A N 1
ATOM 632 C CA . LEU A 1 86 ? -12.613 -8.432 6.552 1.00 98.06 86 LEU A CA 1
ATOM 633 C C . LEU A 1 86 ? -11.588 -7.880 7.546 1.00 98.06 86 LEU A C 1
ATOM 635 O O . LEU A 1 86 ? -11.412 -8.448 8.623 1.00 98.06 86 LEU A O 1
ATOM 639 N N . ALA A 1 87 ? -10.959 -6.747 7.219 1.00 96.88 87 ALA A N 1
ATOM 640 C CA . ALA A 1 87 ? -10.052 -6.059 8.128 1.00 96.88 87 ALA A CA 1
ATOM 641 C C . ALA A 1 87 ? -10.767 -5.707 9.440 1.00 96.88 87 ALA A C 1
ATOM 643 O O . ALA A 1 87 ? -10.276 -6.047 10.512 1.00 96.88 87 ALA A O 1
ATOM 644 N N . SER A 1 88 ? -11.959 -5.110 9.366 1.00 96.94 88 SER A N 1
ATOM 645 C CA . SER A 1 88 ? -12.744 -4.719 10.544 1.00 96.94 88 SER A CA 1
ATOM 646 C C . SER A 1 88 ? -13.144 -5.918 11.407 1.00 96.94 88 SER A C 1
ATOM 648 O O . SER A 1 88 ? -13.043 -5.839 12.626 1.00 96.94 88 SER A O 1
ATOM 650 N N . ILE A 1 89 ? -13.527 -7.051 10.810 1.00 97.94 89 ILE A N 1
ATOM 651 C CA . ILE A 1 89 ? -13.832 -8.283 11.554 1.00 97.94 89 ILE A CA 1
ATOM 652 C C . ILE A 1 89 ? -12.596 -8.769 12.321 1.00 97.94 89 ILE A C 1
ATOM 654 O O . ILE A 1 89 ? -12.674 -8.985 13.530 1.00 97.94 89 ILE A O 1
ATOM 658 N N . CYS A 1 90 ? -11.446 -8.896 11.653 1.00 97.69 90 CYS A N 1
ATOM 659 C CA . CYS A 1 90 ? -10.200 -9.319 12.298 1.00 97.69 90 CYS A CA 1
ATOM 660 C C . CYS A 1 90 ? -9.793 -8.366 13.430 1.00 97.69 90 CYS A C 1
ATOM 662 O O . CYS A 1 90 ? -9.437 -8.810 14.521 1.00 97.69 90 CYS A O 1
ATOM 664 N N . LEU A 1 91 ? -9.884 -7.058 13.184 1.00 97.06 91 LEU A N 1
ATOM 665 C CA . LEU A 1 91 ? -9.595 -6.022 14.172 1.00 97.06 91 LEU A CA 1
ATOM 666 C C . LEU A 1 91 ? -10.527 -6.119 15.377 1.00 97.06 91 LEU A C 1
ATOM 668 O O . LEU A 1 91 ? -10.050 -6.067 16.506 1.00 97.06 91 LEU A O 1
ATOM 672 N N . GLY A 1 92 ? -11.829 -6.297 15.155 1.00 96.88 92 GLY A N 1
ATOM 673 C CA . GLY A 1 92 ? -12.814 -6.460 16.220 1.00 96.88 92 GLY A CA 1
ATOM 674 C C . GLY A 1 92 ? -12.544 -7.696 17.073 1.00 96.88 92 GLY A C 1
ATOM 675 O O . GLY A 1 92 ? -12.531 -7.589 18.295 1.00 96.88 92 GLY A O 1
ATOM 676 N N . LEU A 1 93 ? -12.238 -8.838 16.447 1.00 97.56 93 LEU A N 1
ATOM 677 C CA . LEU A 1 93 ? -11.889 -10.076 17.154 1.00 97.56 93 LEU A CA 1
ATOM 678 C C . LEU A 1 93 ? -10.627 -9.917 18.012 1.00 97.56 93 LEU A C 1
ATOM 680 O O . LEU A 1 93 ? -10.620 -10.306 19.179 1.00 97.56 93 LEU A O 1
ATOM 684 N N . MET A 1 94 ? -9.570 -9.319 17.456 1.00 97.31 94 MET A N 1
ATOM 685 C CA . MET A 1 94 ? -8.328 -9.082 18.197 1.00 97.31 94 MET A CA 1
ATOM 686 C C . MET A 1 94 ? -8.524 -8.058 19.316 1.00 97.31 94 MET A C 1
ATOM 688 O O . MET A 1 94 ? -8.081 -8.285 20.438 1.00 97.31 94 MET A O 1
ATOM 692 N N . THR A 1 95 ? -9.231 -6.960 19.039 1.00 96.69 9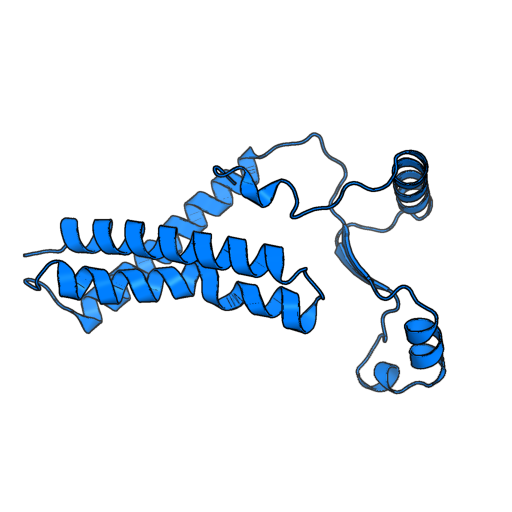5 THR A N 1
ATOM 693 C CA . THR A 1 95 ? -9.545 -5.943 20.053 1.00 96.69 95 THR A CA 1
ATOM 694 C C . THR A 1 95 ? -10.365 -6.568 21.176 1.00 96.69 95 THR A C 1
ATOM 696 O O . THR A 1 95 ? -10.064 -6.329 22.336 1.00 96.69 95 THR A O 1
ATOM 699 N N . TRP A 1 96 ? -11.336 -7.430 20.862 1.00 96.69 96 TRP A N 1
ATOM 700 C CA . TRP A 1 96 ? -12.166 -8.103 21.862 1.00 96.69 96 TRP A CA 1
ATOM 701 C C . TRP A 1 96 ? -11.326 -8.974 22.788 1.00 96.69 96 TRP A C 1
ATOM 703 O O . TRP A 1 96 ? -11.457 -8.880 24.004 1.00 96.69 96 TRP A O 1
ATOM 713 N N . TYR A 1 97 ? -10.422 -9.768 22.214 1.00 96.81 97 TYR A N 1
ATOM 714 C CA . TYR A 1 97 ? -9.531 -10.637 22.975 1.00 96.81 97 TYR A CA 1
ATOM 715 C C . TYR A 1 97 ? -8.544 -9.864 23.866 1.00 96.81 97 TYR A C 1
ATOM 717 O O . TYR A 1 97 ? -8.255 -10.297 24.977 1.00 96.81 97 TYR A O 1
ATOM 725 N N . ILE A 1 98 ? -8.024 -8.729 23.390 1.00 96.19 98 ILE A N 1
ATOM 726 C CA . ILE A 1 98 ? -7.032 -7.920 24.118 1.00 96.19 98 ILE A CA 1
ATOM 727 C C . ILE A 1 98 ? -7.692 -7.047 25.192 1.00 96.19 98 ILE A C 1
ATOM 729 O O . ILE A 1 98 ? -7.150 -6.896 26.284 1.00 96.19 98 ILE A O 1
ATOM 733 N N . VAL A 1 99 ? -8.825 -6.430 24.860 1.00 96.25 99 VAL A N 1
ATOM 734 C CA . VAL A 1 99 ? -9.425 -5.335 25.631 1.00 96.25 99 VAL A CA 1
ATOM 735 C C . VAL A 1 99 ? -10.564 -5.831 26.526 1.00 96.25 99 VAL A C 1
ATOM 737 O O . VAL A 1 99 ? -10.670 -5.392 27.667 1.00 96.25 99 VAL A O 1
ATOM 740 N N . GLY A 1 100 ? -11.393 -6.765 26.052 1.00 94.56 100 GLY A N 1
ATOM 741 C CA . GLY A 1 100 ? -12.611 -7.195 26.748 1.00 94.56 100 GLY A CA 1
ATOM 742 C C . GLY A 1 100 ? -13.708 -6.111 26.818 1.00 94.56 100 GLY A C 1
ATOM 743 O O . GLY A 1 100 ? -13.498 -4.980 26.371 1.00 94.56 100 GLY A O 1
ATOM 744 N N . PRO A 1 101 ? -14.907 -6.441 27.332 1.00 96.06 101 PRO A N 1
ATOM 745 C CA . PRO A 1 101 ? -16.014 -5.489 27.486 1.00 96.06 101 PRO A CA 1
ATOM 746 C C . PRO A 1 101 ? -15.783 -4.484 28.632 1.00 96.06 101 PRO A C 1
ATOM 748 O O . PRO A 1 101 ? -14.927 -4.694 29.494 1.00 96.06 101 PRO A O 1
ATOM 751 N N . GLY A 1 102 ? -16.553 -3.391 28.647 1.00 95.06 102 GLY A N 1
ATOM 752 C CA . GLY A 1 102 ? -16.580 -2.402 29.737 1.00 95.06 102 GLY A CA 1
ATOM 753 C C . GLY A 1 102 ? -15.371 -1.476 29.819 1.00 95.06 102 GLY A C 1
ATOM 754 O O . GLY A 1 102 ? -15.172 -0.781 30.816 1.00 95.06 102 GLY A O 1
ATOM 755 N N . GLN A 1 103 ? -14.540 -1.461 28.778 1.00 97.50 103 GLN A N 1
ATOM 756 C CA . GLN A 1 103 ? -13.354 -0.616 28.724 1.00 97.50 103 GLN A CA 1
ATOM 757 C C . GLN A 1 103 ? -13.663 0.792 28.203 1.00 97.50 103 GLN A C 1
ATOM 759 O O . GLN A 1 103 ? -14.536 0.967 27.349 1.00 97.50 103 GLN A O 1
ATOM 764 N N . PRO A 1 104 ? -12.924 1.815 28.672 1.00 97.19 104 PRO A N 1
ATOM 765 C CA . PRO A 1 104 ? -13.154 3.188 28.254 1.00 97.19 104 PRO A CA 1
ATOM 766 C C . PRO A 1 104 ? -12.823 3.384 26.771 1.00 97.19 104 PRO A C 1
ATOM 768 O O . PRO A 1 104 ? -11.887 2.782 26.237 1.00 97.19 104 PRO A O 1
ATOM 771 N N . PHE A 1 105 ? -13.537 4.323 26.141 1.00 97.75 105 PHE A N 1
ATOM 772 C CA . PHE A 1 105 ? -13.368 4.705 24.734 1.00 97.75 105 PHE A CA 1
ATOM 773 C C . PHE A 1 105 ? -11.898 4.838 24.318 1.00 97.75 105 PHE A C 1
ATOM 775 O O . PHE A 1 105 ? -11.492 4.285 23.301 1.00 97.75 105 PHE A O 1
ATOM 782 N N . SER A 1 106 ? -11.090 5.559 25.104 1.00 97.62 106 SER A N 1
ATOM 783 C CA . SER A 1 106 ? -9.694 5.857 24.764 1.00 97.62 106 SER A CA 1
ATOM 784 C C . SER A 1 106 ? -8.832 4.601 24.655 1.00 97.62 106 SER A C 1
ATOM 786 O O . SER A 1 106 ? -7.943 4.544 23.808 1.00 97.62 106 SER A O 1
ATOM 788 N N . TYR A 1 107 ? -9.094 3.582 25.474 1.00 97.75 107 TYR A N 1
ATOM 789 C CA . TYR A 1 107 ? -8.324 2.344 25.452 1.00 97.75 107 TYR A CA 1
ATOM 790 C C . TYR A 1 107 ? -8.644 1.518 24.201 1.00 97.75 107 TYR A C 1
ATOM 792 O O . TYR A 1 107 ? -7.733 1.133 23.466 1.00 97.75 107 TYR A O 1
ATOM 800 N N . VAL A 1 108 ? -9.934 1.357 23.886 1.00 98.38 108 VAL A N 1
ATOM 801 C CA . VAL A 1 108 ? -10.401 0.692 22.657 1.00 98.38 108 VAL A CA 1
ATOM 802 C C . VAL A 1 108 ? -9.909 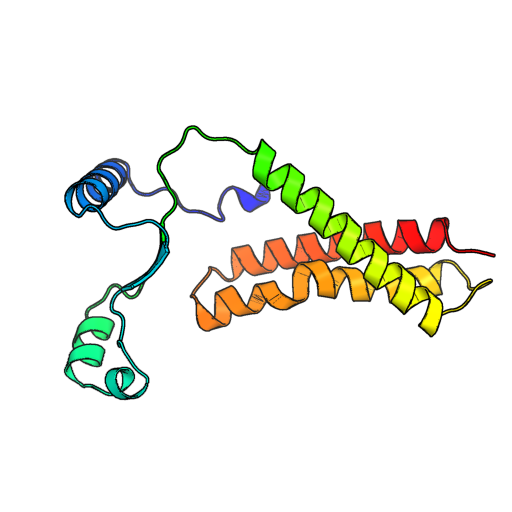1.442 21.416 1.00 98.38 108 VAL A C 1
ATOM 804 O O . VAL A 1 108 ? -9.366 0.829 20.498 1.00 98.38 108 VAL A O 1
ATOM 807 N N . PHE A 1 109 ? -10.043 2.773 21.409 1.00 98.38 109 PHE A N 1
ATOM 808 C CA . PHE A 1 109 ? -9.628 3.650 20.315 1.00 98.38 109 PHE A CA 1
ATOM 809 C C . PHE A 1 109 ? -8.155 3.457 19.953 1.00 98.38 109 PHE A C 1
ATOM 811 O O . PHE A 1 109 ? -7.837 3.271 18.779 1.00 98.38 109 PHE A O 1
ATOM 818 N N . HIS A 1 110 ? -7.254 3.473 20.941 1.00 98.00 110 HIS A N 1
ATOM 819 C CA . HIS A 1 110 ? -5.822 3.328 20.679 1.00 98.00 110 HIS A CA 1
ATOM 820 C C . HIS A 1 110 ? -5.474 1.941 20.136 1.00 98.00 110 HIS A C 1
ATOM 822 O O . HIS A 1 110 ? -4.729 1.844 19.161 1.00 98.00 110 HIS A O 1
ATOM 828 N N . ILE A 1 111 ? -6.023 0.877 20.730 1.00 98.06 111 ILE A N 1
ATOM 829 C CA . ILE A 1 111 ? -5.722 -0.500 20.319 1.00 98.06 111 ILE A CA 1
ATOM 830 C C . ILE A 1 111 ? -6.290 -0.785 18.924 1.00 98.06 111 ILE A C 1
ATOM 832 O O . ILE A 1 111 ? -5.534 -1.118 18.007 1.00 98.06 111 ILE A O 1
ATOM 836 N N . ALA A 1 112 ? -7.596 -0.590 18.726 1.00 98.19 112 ALA A N 1
ATOM 837 C CA . ALA A 1 112 ? -8.245 -0.825 17.437 1.00 98.19 112 ALA A CA 1
ATOM 838 C C . ALA A 1 112 ? -7.698 0.112 16.350 1.00 98.19 112 ALA A C 1
ATOM 840 O O . ALA A 1 112 ? -7.443 -0.323 15.227 1.00 98.19 112 ALA A O 1
ATOM 841 N N . GLY A 1 113 ? -7.465 1.384 16.685 1.00 98.25 113 GLY A N 1
ATOM 842 C CA . GLY A 1 113 ? -6.961 2.382 15.748 1.00 98.25 113 GLY A CA 1
ATOM 843 C C . GLY A 1 113 ? -5.530 2.112 15.290 1.00 98.25 113 GLY A C 1
ATOM 844 O O . GLY A 1 113 ? -5.241 2.225 14.097 1.00 98.25 113 GLY A O 1
ATOM 845 N N . PHE A 1 114 ? -4.640 1.691 16.194 1.00 98.25 114 PHE A N 1
ATOM 846 C CA . PHE A 1 114 ? -3.274 1.318 15.822 1.00 98.25 114 PHE A CA 1
ATOM 847 C C . PHE A 1 114 ? -3.243 0.056 14.955 1.00 98.25 114 PHE A C 1
ATOM 849 O O . PHE A 1 114 ? -2.560 0.025 13.930 1.00 98.25 114 PHE A O 1
ATOM 856 N N . MET A 1 115 ? -4.023 -0.969 15.309 1.00 98.12 115 MET A N 1
ATOM 857 C CA . MET A 1 115 ? -4.119 -2.168 14.477 1.00 98.12 115 MET A CA 1
ATOM 858 C C . MET A 1 115 ? -4.711 -1.851 13.095 1.00 98.12 115 MET A C 1
ATOM 860 O O . MET A 1 115 ? -4.219 -2.361 12.090 1.00 98.12 115 MET A O 1
ATOM 864 N N . ALA A 1 116 ? -5.709 -0.967 13.017 1.00 98.25 116 ALA A N 1
ATOM 865 C CA . ALA A 1 116 ? -6.268 -0.502 11.751 1.00 98.25 116 ALA A CA 1
ATOM 866 C C . ALA A 1 116 ? -5.229 0.256 10.911 1.00 98.25 116 ALA A C 1
ATOM 868 O O . ALA A 1 116 ? -5.090 -0.017 9.720 1.00 98.25 116 ALA A O 1
ATOM 869 N N . PHE A 1 117 ? -4.441 1.146 11.522 1.00 98.19 117 PHE A N 1
ATOM 870 C CA . PHE A 1 117 ? -3.320 1.806 10.848 1.00 98.19 117 PHE A CA 1
ATOM 871 C C . PHE A 1 117 ? -2.349 0.787 10.231 1.00 98.19 117 PHE A C 1
ATOM 873 O O . PHE A 1 117 ? -1.964 0.933 9.069 1.00 98.19 117 PHE A O 1
ATOM 880 N N . LEU A 1 118 ? -1.989 -0.268 10.967 1.00 97.94 118 LEU A N 1
ATOM 881 C CA . LEU A 1 118 ? -1.122 -1.326 10.446 1.00 97.94 118 LEU A CA 1
ATOM 882 C C . LEU A 1 118 ? -1.788 -2.131 9.324 1.00 97.94 118 LEU A C 1
ATOM 884 O O . LEU A 1 118 ? -1.120 -2.442 8.339 1.00 97.94 118 LEU A O 1
ATOM 888 N N . ALA A 1 119 ? -3.084 -2.432 9.437 1.00 97.12 119 ALA A N 1
ATOM 889 C CA . ALA A 1 119 ? -3.827 -3.166 8.417 1.00 97.12 119 ALA A CA 1
ATOM 890 C C . ALA A 1 119 ? -3.857 -2.411 7.079 1.00 97.12 119 ALA A C 1
ATOM 892 O O . ALA A 1 119 ? -3.555 -2.997 6.041 1.00 97.12 119 ALA A O 1
ATOM 893 N N . TYR A 1 120 ? -4.151 -1.108 7.110 1.00 96.25 120 TYR A N 1
ATOM 894 C CA . TYR A 1 120 ? -4.228 -0.276 5.907 1.00 96.25 120 TYR A CA 1
ATOM 895 C C . TYR A 1 120 ? -2.851 0.179 5.393 1.00 96.25 120 TYR A C 1
ATOM 897 O O . TYR A 1 120 ? -2.665 0.343 4.186 1.00 96.25 120 TYR A O 1
ATOM 905 N N . GLY A 1 121 ? -1.882 0.381 6.292 1.00 96.44 121 GLY A N 1
ATOM 906 C CA . GLY A 1 121 ? -0.628 1.070 5.981 1.00 96.44 121 GLY A CA 1
ATOM 907 C C . GLY A 1 121 ? 0.644 0.226 6.029 1.00 96.44 121 GLY A C 1
ATOM 908 O O . GLY A 1 121 ? 1.631 0.575 5.378 1.00 96.44 121 GLY A O 1
ATOM 909 N N . GLY A 1 122 ? 0.655 -0.886 6.769 1.00 95.75 122 GLY A N 1
ATOM 910 C CA . GLY A 1 122 ? 1.881 -1.598 7.151 1.00 95.75 122 GLY A CA 1
ATOM 911 C C . GLY A 1 122 ? 2.703 -2.140 5.977 1.00 95.75 122 GLY A C 1
ATOM 912 O O . GLY A 1 122 ? 3.932 -2.181 6.042 1.00 95.75 122 GLY A O 1
ATOM 913 N N . ALA A 1 123 ? 2.049 -2.500 4.869 1.00 95.69 123 ALA A N 1
ATOM 914 C CA . ALA A 1 123 ? 2.718 -3.015 3.674 1.00 95.69 123 ALA A CA 1
ATOM 915 C C . ALA A 1 123 ? 3.079 -1.935 2.634 1.00 95.69 123 ALA A C 1
ATOM 917 O O . ALA A 1 123 ? 3.806 -2.219 1.682 1.00 95.69 123 ALA A O 1
ATOM 918 N N . LEU A 1 124 ? 2.639 -0.681 2.803 1.00 96.50 124 LEU A N 1
ATOM 919 C CA . LEU A 1 124 ? 2.879 0.385 1.820 1.00 96.50 124 LEU A CA 1
ATOM 920 C C . LEU A 1 124 ? 4.374 0.701 1.594 1.00 96.50 124 LEU A C 1
ATOM 922 O O . LEU A 1 124 ? 4.766 0.855 0.431 1.00 96.50 124 LEU A O 1
ATOM 926 N N . PRO A 1 125 ? 5.244 0.760 2.631 1.00 98.06 125 PRO A N 1
ATOM 927 C CA . PRO A 1 125 ? 6.674 1.025 2.445 1.00 98.06 125 PRO A CA 1
ATOM 928 C C . PRO A 1 125 ? 7.393 -0.005 1.577 1.00 98.06 125 PRO A C 1
ATOM 930 O O . PRO A 1 125 ? 8.352 0.340 0.886 1.00 98.06 125 PRO A O 1
ATOM 933 N N . GLN A 1 126 ? 6.915 -1.251 1.566 1.00 97.12 126 GLN A N 1
ATOM 934 C CA . GLN A 1 126 ? 7.548 -2.351 0.839 1.00 97.12 126 GLN A CA 1
ATOM 935 C C . GLN A 1 126 ? 7.633 -2.050 -0.665 1.00 97.12 126 GLN A C 1
ATOM 937 O O . GLN A 1 126 ? 8.645 -2.343 -1.299 1.00 97.12 126 GLN A O 1
ATOM 942 N N . MET A 1 127 ? 6.629 -1.363 -1.223 1.00 94.88 127 MET A N 1
ATOM 943 C CA . MET A 1 127 ? 6.627 -0.960 -2.633 1.00 94.88 127 MET A CA 1
ATOM 944 C C . MET A 1 127 ? 7.682 0.106 -2.956 1.00 94.88 127 MET A C 1
ATOM 946 O O . MET A 1 127 ? 8.246 0.106 -4.050 1.00 94.88 127 MET A O 1
ATOM 950 N N . SER A 1 128 ? 7.988 1.009 -2.021 1.00 96.75 128 SER A N 1
ATOM 951 C CA . SER A 1 128 ? 9.090 1.965 -2.199 1.00 96.75 128 SER A CA 1
ATOM 952 C C . SER A 1 128 ? 10.453 1.295 -2.066 1.00 96.75 128 SER A C 1
ATOM 954 O O . SER A 1 128 ? 11.365 1.620 -2.823 1.00 96.75 128 SER A O 1
ATOM 956 N N . ILE A 1 129 ? 10.581 0.371 -1.108 1.00 97.06 129 ILE A N 1
ATOM 957 C CA . ILE A 1 129 ? 11.831 -0.333 -0.802 1.00 97.06 129 ILE A CA 1
ATOM 958 C C . ILE A 1 129 ? 12.235 -1.240 -1.970 1.00 97.06 129 ILE A C 1
ATOM 960 O O . ILE A 1 129 ? 13.365 -1.161 -2.444 1.00 97.06 129 ILE A O 1
ATOM 964 N N . TRP A 1 130 ? 11.309 -2.069 -2.458 1.00 94.25 130 TRP A N 1
ATOM 965 C CA . TRP A 1 130 ? 11.620 -3.129 -3.421 1.00 94.25 130 TRP A CA 1
ATOM 966 C C . TRP A 1 130 ? 11.312 -2.757 -4.872 1.00 94.25 130 TRP A C 1
ATOM 968 O O . TRP A 1 130 ? 12.065 -3.119 -5.772 1.00 94.25 130 TRP A O 1
ATOM 978 N N . TYR A 1 131 ? 10.246 -1.988 -5.107 1.00 93.88 131 TYR A N 1
ATOM 979 C CA . TYR A 1 131 ? 9.713 -1.729 -6.453 1.00 93.88 131 TYR A CA 1
ATOM 980 C C . TYR A 1 131 ? 9.911 -0.285 -6.919 1.00 93.88 131 TYR A C 1
ATOM 982 O O . TYR A 1 131 ? 9.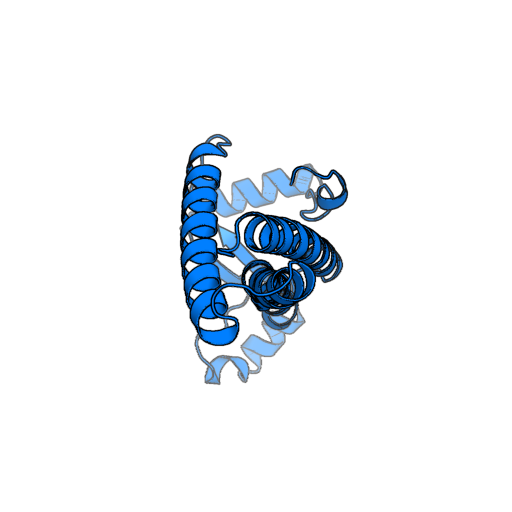341 0.138 -7.923 1.00 93.88 131 TYR A O 1
ATOM 990 N N . ARG A 1 132 ? 10.735 0.491 -6.200 1.00 92.88 132 ARG A N 1
ATOM 991 C CA . ARG A 1 132 ? 11.086 1.881 -6.540 1.00 92.88 132 ARG A CA 1
ATOM 992 C C . ARG A 1 132 ? 9.877 2.813 -6.669 1.00 92.88 132 ARG A C 1
ATOM 994 O O . ARG A 1 132 ? 9.956 3.845 -7.342 1.00 92.88 132 ARG A O 1
ATOM 1001 N N . ARG A 1 133 ? 8.758 2.494 -6.006 1.00 94.50 133 ARG A N 1
ATOM 1002 C CA . ARG A 1 133 ? 7.628 3.422 -5.908 1.00 94.50 133 ARG A CA 1
ATOM 1003 C C . ARG A 1 133 ? 8.094 4.711 -5.229 1.00 94.50 133 ARG A C 1
ATOM 1005 O O . ARG A 1 133 ? 8.909 4.700 -4.308 1.00 94.50 133 ARG A O 1
ATOM 1012 N N . ARG A 1 134 ? 7.587 5.854 -5.692 1.00 95.25 134 ARG A N 1
ATOM 1013 C CA . ARG A 1 134 ? 7.982 7.162 -5.157 1.00 95.25 134 ARG A CA 1
ATOM 1014 C C . ARG A 1 134 ? 7.612 7.272 -3.674 1.00 95.25 134 ARG A C 1
ATOM 1016 O O . ARG A 1 134 ? 6.434 7.208 -3.329 1.00 95.25 134 ARG A O 1
ATOM 1023 N N . TRP A 1 135 ? 8.593 7.573 -2.820 1.00 97.00 135 TRP A N 1
ATOM 1024 C CA . TRP A 1 135 ? 8.381 7.753 -1.377 1.00 97.00 135 TRP A CA 1
ATOM 1025 C C . TRP A 1 135 ? 7.295 8.773 -1.030 1.00 97.00 135 TRP A C 1
ATOM 1027 O O . TRP A 1 135 ? 6.505 8.521 -0.131 1.00 97.00 135 TRP A O 1
ATOM 1037 N N . ALA A 1 136 ? 7.182 9.876 -1.776 1.00 95.81 136 ALA A N 1
ATOM 1038 C CA . ALA A 1 136 ? 6.122 10.861 -1.553 1.00 95.81 136 ALA A CA 1
ATOM 1039 C C . ALA A 1 136 ? 4.707 10.254 -1.652 1.00 95.81 136 ALA A C 1
ATOM 1041 O O . ALA A 1 136 ? 3.840 10.599 -0.860 1.00 95.81 136 ALA A O 1
ATOM 1042 N N . THR A 1 137 ? 4.471 9.333 -2.590 1.00 95.56 137 THR A N 1
ATOM 1043 C CA . THR A 1 137 ? 3.183 8.633 -2.729 1.00 95.56 137 THR A CA 1
ATOM 1044 C C . THR A 1 137 ? 2.932 7.695 -1.553 1.00 95.56 137 THR A C 1
ATOM 1046 O O . THR A 1 137 ? 1.830 7.660 -1.008 1.00 95.56 137 THR A O 1
ATOM 1049 N N . THR A 1 138 ? 3.967 6.976 -1.125 1.00 96.75 138 THR A N 1
ATOM 1050 C CA . THR A 1 138 ? 3.909 6.090 0.042 1.00 96.75 138 THR A CA 1
ATOM 1051 C C . THR A 1 138 ? 3.618 6.863 1.324 1.00 96.75 138 THR A C 1
ATOM 1053 O O . THR A 1 138 ? 2.739 6.463 2.074 1.00 96.75 138 THR A O 1
ATOM 1056 N N . LEU A 1 139 ? 4.273 8.005 1.548 1.00 96.56 139 LEU A N 1
ATOM 1057 C CA . LEU A 1 139 ? 4.047 8.844 2.729 1.00 96.56 139 LEU A CA 1
ATOM 1058 C C . LEU A 1 139 ? 2.632 9.435 2.764 1.00 96.56 139 LEU A C 1
ATOM 1060 O O . LEU A 1 139 ? 1.998 9.407 3.812 1.00 96.56 139 LEU A O 1
ATOM 1064 N N . LYS A 1 140 ? 2.100 9.898 1.623 1.00 96.12 140 LYS A N 1
ATOM 1065 C CA . LYS A 1 140 ? 0.689 10.320 1.530 1.00 96.12 140 LYS A CA 1
ATOM 1066 C C . LYS A 1 140 ? -0.265 9.173 1.873 1.00 96.12 140 LYS A C 1
ATOM 1068 O O . LYS A 1 140 ? -1.209 9.364 2.619 1.00 96.12 140 LYS A O 1
ATOM 1073 N N . SER A 1 141 ? 0.012 7.970 1.370 1.00 95.50 141 SER A N 1
ATOM 1074 C CA . SER A 1 141 ? -0.839 6.795 1.610 1.00 95.50 141 SER A CA 1
ATOM 1075 C C . SER A 1 141 ? -0.734 6.278 3.058 1.00 95.50 141 SER A C 1
ATOM 1077 O O . SER A 1 141 ? -1.705 5.777 3.620 1.00 95.50 141 SER A O 1
ATOM 1079 N N . LEU A 1 142 ? 0.428 6.428 3.701 1.00 96.94 142 LEU A N 1
ATOM 1080 C CA . LEU A 1 142 ? 0.585 6.185 5.138 1.00 96.94 142 LEU A CA 1
ATOM 1081 C C . LEU A 1 142 ? -0.200 7.206 5.963 1.00 96.94 142 LEU A C 1
ATOM 1083 O O . LEU A 1 142 ? -0.830 6.830 6.944 1.00 96.94 142 LEU A O 1
ATOM 1087 N N . PHE A 1 143 ? -0.200 8.475 5.553 1.00 96.25 143 PHE A N 1
ATOM 1088 C CA . PHE A 1 143 ? -1.026 9.501 6.182 1.00 96.25 143 PHE A CA 1
ATOM 1089 C C . PHE A 1 143 ? -2.523 9.181 6.054 1.00 96.25 143 PHE A C 1
ATOM 1091 O O . PHE A 1 143 ? -3.237 9.226 7.054 1.00 96.25 143 PHE A O 1
ATOM 1098 N N . ASP A 1 144 ? -2.983 8.738 4.880 1.00 95.75 144 ASP A N 1
ATOM 1099 C CA . ASP A 1 144 ? -4.339 8.200 4.718 1.00 95.75 144 ASP A CA 1
ATOM 1100 C C . ASP A 1 144 ? -4.591 7.047 5.696 1.00 95.75 144 ASP A C 1
ATOM 1102 O O . ASP A 1 144 ? -5.614 7.020 6.370 1.00 95.75 144 ASP A O 1
ATOM 1106 N N . SER A 1 145 ? -3.636 6.127 5.849 1.00 96.38 145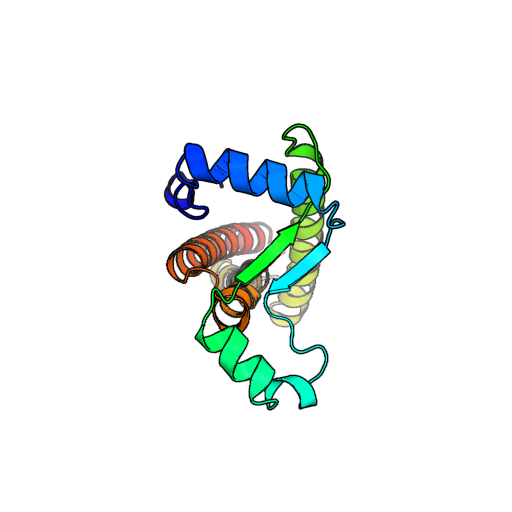 SER A N 1
ATOM 1107 C CA . SER A 1 145 ? -3.769 4.994 6.776 1.00 96.38 145 SER A CA 1
ATOM 1108 C C . SER A 1 145 ? -3.905 5.439 8.236 1.00 96.38 145 SER A C 1
ATOM 1110 O O . SER A 1 145 ? -4.622 4.795 8.999 1.00 96.38 145 SER A O 1
ATOM 1112 N N . VAL A 1 146 ? -3.275 6.551 8.636 1.00 97.44 146 VAL A N 1
ATOM 1113 C CA . VAL A 1 146 ? -3.474 7.157 9.965 1.00 97.44 146 VAL A CA 1
ATOM 1114 C C . VAL A 1 146 ? -4.908 7.665 10.115 1.00 97.44 146 VAL A C 1
ATOM 1116 O O . VAL A 1 146 ? -5.543 7.394 11.132 1.00 97.44 146 VAL A O 1
ATOM 1119 N N . ILE A 1 147 ? -5.448 8.344 9.097 1.00 96.69 147 ILE A N 1
ATOM 1120 C CA . ILE A 1 147 ? -6.844 8.810 9.097 1.00 96.69 147 ILE A CA 1
ATOM 1121 C C . ILE A 1 147 ? -7.803 7.618 9.198 1.00 96.69 147 ILE A C 1
ATOM 1123 O O . ILE A 1 147 ? -8.706 7.619 10.032 1.00 96.69 147 ILE A O 1
ATOM 1127 N N . TYR A 1 148 ? -7.588 6.579 8.389 1.00 95.69 148 TYR A N 1
ATOM 1128 C CA . TYR A 1 148 ? -8.398 5.360 8.419 1.00 95.69 148 TYR A CA 1
ATOM 1129 C C . TYR A 1 148 ? -8.306 4.658 9.775 1.00 95.69 148 TYR A C 1
ATOM 1131 O O . TYR A 1 148 ? -9.327 4.211 10.300 1.00 95.69 148 TYR A O 1
ATOM 1139 N N . GLY A 1 149 ? -7.110 4.606 10.366 1.00 98.00 149 GLY A N 1
ATOM 1140 C CA . GLY A 1 149 ? -6.888 4.076 11.706 1.00 98.00 149 GLY A CA 1
ATOM 1141 C C . GLY A 1 149 ? -7.679 4.840 12.765 1.00 98.00 149 GLY A C 1
ATOM 1142 O O . GLY A 1 149 ? -8.416 4.229 13.533 1.00 98.00 149 GLY A O 1
ATOM 1143 N N . ALA A 1 150 ? -7.611 6.172 12.757 1.00 98.25 150 ALA A N 1
ATOM 1144 C CA . ALA A 1 150 ? -8.349 7.013 13.696 1.00 98.25 150 ALA A CA 1
ATOM 1145 C C . ALA A 1 150 ? -9.872 6.859 13.550 1.00 98.25 150 ALA A C 1
ATOM 1147 O O . ALA A 1 150 ? -10.568 6.678 14.546 1.00 98.25 150 ALA A O 1
ATOM 1148 N N . VAL A 1 151 ? -10.399 6.875 12.321 1.00 97.75 151 VAL A N 1
ATOM 1149 C CA . VAL A 1 151 ? -11.843 6.705 12.072 1.00 97.75 151 VAL A CA 1
ATOM 1150 C C . VAL A 1 151 ? -12.315 5.316 12.505 1.00 97.75 151 VAL A C 1
ATOM 1152 O O . VAL A 1 151 ? -13.340 5.195 13.173 1.00 97.75 151 VAL A O 1
ATOM 1155 N N . THR A 1 152 ? -11.549 4.271 12.184 1.00 97.94 152 THR A N 1
ATOM 1156 C CA . THR A 1 152 ? -11.871 2.891 12.576 1.00 97.94 152 THR A CA 1
ATOM 1157 C C . THR A 1 152 ? -11.823 2.732 14.095 1.00 97.94 152 THR A C 1
ATOM 1159 O O . THR A 1 152 ? -12.776 2.237 14.691 1.00 97.94 152 THR A O 1
ATOM 1162 N N . GLY A 1 153 ? -10.756 3.208 14.742 1.00 98.25 153 GLY A N 1
ATOM 1163 C CA . GLY A 1 153 ? -10.615 3.176 16.196 1.00 98.25 153 GLY A CA 1
ATOM 1164 C C . GLY A 1 153 ? -11.734 3.932 16.911 1.00 98.25 153 GLY A C 1
ATOM 1165 O O . GLY A 1 153 ? -12.253 3.444 17.910 1.00 98.25 153 GLY A O 1
ATOM 1166 N N . ALA A 1 154 ? -12.162 5.083 16.381 1.00 98.44 154 ALA A N 1
ATOM 1167 C CA . ALA A 1 154 ? -13.276 5.849 16.939 1.00 98.44 154 ALA A CA 1
ATOM 1168 C C . ALA A 1 154 ? -14.607 5.102 16.808 1.00 98.44 154 ALA A C 1
ATOM 1170 O O . ALA A 1 154 ? -15.377 5.068 17.765 1.00 98.44 154 ALA A O 1
ATOM 1171 N N . ALA A 1 155 ? -14.859 4.460 15.663 1.00 98.06 155 ALA A N 1
ATOM 1172 C CA . ALA A 1 155 ? -16.047 3.634 15.473 1.00 98.06 155 ALA A CA 1
ATOM 1173 C C . ALA A 1 155 ? -16.080 2.457 16.462 1.00 98.06 155 ALA A C 1
ATOM 1175 O O . ALA A 1 155 ? -17.099 2.237 17.113 1.00 98.06 155 ALA A O 1
ATOM 1176 N N . PHE A 1 156 ? -14.956 1.753 16.636 1.00 97.81 156 PHE A N 1
ATOM 1177 C CA . PHE A 1 156 ? -14.849 0.674 17.620 1.00 97.81 156 PHE A CA 1
ATOM 1178 C C . PHE A 1 156 ? -15.020 1.171 19.049 1.00 97.81 156 PHE A C 1
ATOM 1180 O O . PHE A 1 156 ? -15.800 0.585 19.786 1.00 97.81 156 PHE A O 1
ATOM 1187 N N . GLY A 1 157 ? -14.342 2.252 19.437 1.00 97.56 157 GLY A N 1
ATOM 1188 C CA . GLY A 1 157 ? -14.463 2.819 20.779 1.00 97.56 157 GLY A CA 1
ATOM 1189 C C . GLY A 1 157 ? -15.876 3.300 21.099 1.00 97.56 157 GLY A C 1
ATOM 1190 O O . GLY A 1 157 ? -16.315 3.169 22.236 1.00 97.56 157 GLY A O 1
ATOM 1191 N N . TRP A 1 158 ? -16.600 3.837 20.113 1.00 97.75 158 TRP A N 1
ATOM 1192 C CA . TRP A 1 158 ? -17.976 4.299 20.299 1.00 97.75 158 TRP A CA 1
ATOM 1193 C C . TRP A 1 158 ? -18.979 3.145 20.402 1.00 97.75 158 TRP A C 1
ATOM 1195 O O . TRP A 1 158 ? -19.885 3.191 21.230 1.00 97.75 158 TRP A O 1
ATOM 1205 N N . LEU A 1 159 ? -18.813 2.104 19.585 1.00 96.44 159 LEU A N 1
ATOM 1206 C CA . LEU A 1 159 ? -19.708 0.944 19.552 1.00 96.44 159 LEU A CA 1
ATOM 1207 C C . LEU A 1 159 ? -19.264 -0.181 20.497 1.00 96.44 159 LEU A C 1
ATOM 1209 O O . LEU A 1 159 ? -19.821 -1.279 20.445 1.00 96.44 159 LEU A O 1
ATOM 1213 N N . TRP A 1 160 ? -18.247 0.060 21.330 1.00 97.19 160 TRP A N 1
ATOM 1214 C CA . TRP A 1 160 ? -17.687 -0.976 22.184 1.00 97.19 160 TRP A CA 1
ATOM 1215 C C . TRP A 1 160 ? -18.691 -1.404 23.260 1.00 97.19 160 TRP A C 1
ATOM 1217 O O . TRP A 1 160 ? -19.293 -0.532 23.903 1.00 97.19 160 TRP A O 1
ATOM 1227 N N . PRO A 1 161 ? -18.861 -2.719 23.497 1.00 93.50 161 PRO A N 1
ATOM 1228 C CA . PRO A 1 161 ? -19.730 -3.205 24.558 1.00 93.50 161 PRO A CA 1
ATOM 1229 C C . PRO A 1 161 ? -19.288 -2.669 25.919 1.00 93.50 161 PRO A C 1
ATOM 1231 O O . PRO A 1 161 ? -18.120 -2.805 26.300 1.00 93.50 161 PRO A O 1
ATOM 1234 N N . GLN A 1 162 ? -20.238 -2.048 26.616 1.00 87.25 162 GLN A N 1
ATOM 1235 C CA . GLN A 1 162 ? -20.087 -1.601 28.000 1.00 87.25 162 GLN A CA 1
ATOM 1236 C C . GLN A 1 162 ? -20.198 -2.782 28.966 1.00 87.25 162 GLN A C 1
ATOM 1238 O O . GLN A 1 162 ? -20.905 -3.757 28.624 1.00 87.25 162 GLN A O 1
#

Solvent-accessible surface area (backbone atoms only — not comparable to full-atom values): 9290 Å² total; per-residue (Å²): 128,95,59,75,84,57,74,73,63,64,78,82,64,61,70,82,55,42,56,53,51,53,50,50,47,60,75,67,60,68,72,64,47,79,45,54,38,73,65,50,94,46,82,70,35,63,71,34,66,68,49,47,50,52,41,71,72,44,75,72,47,69,50,76,45,70,78,92,72,79,96,74,62,64,70,60,51,52,52,48,50,54,48,53,51,55,52,48,51,53,44,50,55,51,39,45,75,75,63,50,72,58,60,57,44,70,61,44,21,53,55,37,10,52,52,38,20,43,73,69,23,62,68,49,60,54,43,36,74,76,58,68,42,61,61,71,48,40,52,53,48,41,51,50,13,48,52,52,4,51,57,50,3,47,53,49,23,71,70,50,59,103

Mean predicted aligned error: 4.08 Å

=== Feature glossary ===
Legend for the data blocks above and below:

— What the protein is —

Sequence gives the chain of amino acids in standard one-letter code (A=alanine, C=cysteine, …, Y=tyrosine), read N→C. It is the only feature that is directly encoded by the gene; all structural features are derived from the folded form of this sequence.

The annotation block draws on four external resources. InterPro: which protein families and domains the sequence belongs to. GO: standardized terms for what the protein does, what process it participates in, and where in the cell it acts. CATH: which structural fold it has in the CATH hierarchy. Organism: the species of origin.

— Where its atoms are —

Atomic coordinates in PDBx/mmCIF format — the same representation the Protein Data Bank distributes. Each line of the _atom_site loop places one backbone atom in Cartesian space (units: ångströms, origin: arbitrary).

Six rendered views show the 3D structure from the faces of a cube — i.e. along ±x, ±y, ±z. Rendering representation is drawn randomly per protein from cartoon (secondary-structure ribbons), sticks (backbone bonds), or molecular surface; coloring is either N→C rainbow (blue at the N-terminus through red at the C-terminus) or one color per chain.

— Local backbone conformation —

DSSP 8-state secondary structure assigns each residue one of H (α-helix), G (3₁₀-helix), I (π-helix), E (extended β-strand), B (isolated β-bridge), T (hydrogen-bonded turn), S (bend), or '-' (coil). The assignment is computed from backbone hydrogen-bond geometry via the Kabsch–Sander algorithm.

P-SEA three-state annotation labels each residue as helix, strand, or coil based purely on the geometry of the Cα trace. It serves as a fallback when the full backbone (and thus DSSP) is unavailable.

φ (phi) and ψ (psi) are the two rotatable backbone dihedrals per residue: φ is the C(i-1)–N–Cα–C torsion, ψ is the N–Cα–C–N(i+1) torsion, both in degrees on (−180°, 180°]. α-helical residues cluster near (−60°, −45°); β-strand residues near (−120°, +130°). A Ramachandran plot is simply a scatter of (φ, ψ) for every residue.

— Global shape and packing —

Radius of gyration (Rg) is the root-mean-square distance of Cα atoms from their centroid — a single number for overall size and compactness. A globular domain of N residues has Rg ≈ 2.2·N^0.38 Å; an extended or disordered chain has a much larger Rg. The Cα contact count is the number of residue pairs whose Cα atoms are within 8 Å and are more than four positions apart in sequence — a standard proxy for tertiary packing density. The bounding box is the smallest axis-aligned box enclosing all Cα atoms.

Accessible surface area quantifies burial. A residue with SASA near zero is packed into the hydrophobic core; one with SASA >100 Å² sits on the surface. Computed here via the Shrake–Rupley numerical algorithm with a 1.4 Å probe.

The contact map is a binary N×N matrix image: pixel (i, j) is dark where Cα_i and Cα_j are within 8 Å and |i−j|>4. Because the |i−j|>4 filter removes local helical contacts, off-diagonal stripes parallel to the main diagonal indicate parallel β-sheets; stripes perpendicular to it indicate antiparallel β-sheets. The Ramachandran plot scatters every residue's (φ, ψ) pair against the sterically allowed regions. The PAE heatmap renders the predicted-aligned-error matrix.

— Structural neighborhood —

A 3Di character summarizes, for each residue, the relative orientation of the Cα frame of its nearest spatial neighbor. Because it encodes fold topology rather than chemistry, 3Di alignments detect remote structural similarity that sequence alignment misses.

Structural nearest neighbors (via Foldseek easy-search vs the PDB). Reported per hit: target PDB id, E-value, and alignment TM-score. A TM-score above ~0.5 is the conventional threshold for 'same fold'.

— Confidence and disorder —

For AlphaFold models, the B-factor field carries pLDDT — the model's own estimate of local accuracy on a 0–100 scale. Regions with pLDDT<50 should be treated as essentially unmodeled; they often correspond to intrinsically disordered segments.

B-factor (Debye–Waller factor) reflects atomic displacement in the crystal lattice. It is an experimental observable (units Å²), not a prediction; low values mean the atom is pinned down, high values mean it moves or is heterogeneous across the crystal.

Predicted Aligned Error (PAE) is an AlphaFold confidence matrix: entry (i, j) is the expected error in the position of residue j, in ångströms, when the prediction is superimposed on the true structure at residue i. Low PAE within a block of residues means that block is internally rigid and well-predicted; high PAE between two blocks means their relative placement is uncertain even if each block individually is confident.